Protein AF-A0A932Q751-F1 (afdb_monomer_lite)

Structure (mmCIF, N/CA/C/O backbone):
data_AF-A0A932Q751-F1
#
_entry.id   AF-A0A932Q751-F1
#
loop_
_atom_site.group_PDB
_atom_site.id
_atom_site.type_symbol
_atom_site.label_atom_id
_atom_site.label_alt_id
_atom_site.label_comp_id
_atom_site.label_asym_id
_atom_site.label_entity_id
_atom_site.label_seq_id
_atom_site.pdbx_PDB_ins_code
_atom_site.Cartn_x
_atom_site.Cartn_y
_atom_site.Cartn_z
_atom_site.occupancy
_atom_site.B_iso_or_equiv
_atom_site.auth_seq_id
_atom_site.auth_comp_id
_atom_site.auth_asym_id
_atom_site.auth_atom_id
_atom_site.pdbx_PDB_model_num
ATOM 1 N N . MET A 1 1 ? 33.802 16.095 -66.623 1.00 48.19 1 MET A N 1
ATOM 2 C CA . MET A 1 1 ? 34.099 17.519 -66.343 1.00 48.19 1 MET A CA 1
ATOM 3 C C . MET A 1 1 ? 32.816 18.320 -66.520 1.00 48.19 1 MET A C 1
ATOM 5 O O . MET A 1 1 ? 31.970 17.878 -67.287 1.00 48.19 1 MET A O 1
ATOM 9 N N . ALA A 1 2 ? 32.609 19.408 -65.769 1.00 57.84 2 ALA A N 1
ATOM 10 C CA . ALA A 1 2 ? 31.413 20.239 -65.935 1.00 57.84 2 ALA A CA 1
ATOM 11 C C . ALA A 1 2 ? 31.529 21.000 -67.261 1.00 57.84 2 ALA A C 1
ATOM 13 O O . ALA A 1 2 ? 32.486 21.752 -67.426 1.00 57.84 2 ALA A O 1
ATOM 14 N N . LYS A 1 3 ? 30.600 20.765 -68.194 1.00 67.69 3 LYS A N 1
ATOM 15 C CA . LYS A 1 3 ? 30.627 21.407 -69.511 1.00 67.69 3 LYS A CA 1
ATOM 16 C C . LYS A 1 3 ? 30.249 22.881 -69.381 1.00 67.69 3 LYS A C 1
ATOM 18 O O . LYS A 1 3 ? 29.328 23.238 -68.635 1.00 67.69 3 LYS A O 1
ATOM 23 N N . ASN A 1 4 ? 30.981 23.747 -70.069 1.00 75.31 4 ASN A N 1
ATOM 24 C CA . ASN A 1 4 ? 30.691 25.179 -70.084 1.00 75.31 4 ASN A CA 1
ATOM 25 C C . ASN A 1 4 ? 29.527 25.489 -71.036 1.00 75.31 4 ASN A C 1
ATOM 27 O O . ASN A 1 4 ? 29.240 24.714 -71.941 1.00 75.31 4 ASN A O 1
ATOM 31 N N . LEU A 1 5 ? 28.849 26.628 -70.845 1.00 74.88 5 LEU A N 1
ATOM 32 C CA . LEU A 1 5 ? 27.677 27.009 -71.651 1.00 74.88 5 LEU A CA 1
ATOM 33 C C . LEU A 1 5 ? 27.978 26.980 -73.160 1.00 74.88 5 LEU A C 1
ATOM 35 O O . LEU A 1 5 ? 27.193 26.435 -73.925 1.00 74.88 5 LEU A O 1
ATOM 39 N N . GLY A 1 6 ? 29.141 27.495 -73.571 1.00 73.62 6 GLY A N 1
ATOM 40 C CA . GLY A 1 6 ? 29.575 27.470 -74.971 1.00 73.62 6 GLY A CA 1
ATOM 41 C C . GLY A 1 6 ? 29.794 26.059 -75.528 1.00 73.62 6 GLY A C 1
ATOM 42 O O . GLY A 1 6 ? 29.425 25.791 -76.663 1.00 73.62 6 GLY A O 1
ATOM 43 N N . GLU A 1 7 ? 30.317 25.132 -74.721 1.00 75.81 7 GLU A N 1
ATOM 44 C CA . GLU A 1 7 ? 30.500 23.727 -75.121 1.00 75.81 7 GLU A CA 1
ATOM 45 C C . GLU A 1 7 ? 29.154 23.010 -75.272 1.00 75.81 7 GLU A C 1
ATOM 47 O O . GLU A 1 7 ? 28.967 22.242 -76.210 1.00 75.81 7 GLU A O 1
ATOM 52 N N . ILE A 1 8 ? 28.196 23.300 -74.384 1.00 76.19 8 ILE A N 1
ATOM 53 C CA . ILE A 1 8 ? 26.834 22.748 -74.450 1.00 76.19 8 ILE A CA 1
ATOM 54 C C . ILE A 1 8 ? 26.120 23.242 -75.716 1.00 76.19 8 ILE A C 1
ATOM 56 O O . ILE A 1 8 ? 25.502 22.446 -76.418 1.00 76.19 8 ILE A O 1
ATOM 60 N N . LEU A 1 9 ? 26.231 24.536 -76.034 1.00 77.62 9 LEU A N 1
ATOM 61 C CA . LEU A 1 9 ? 25.603 25.125 -77.222 1.00 77.62 9 LEU A CA 1
ATOM 62 C C . LEU A 1 9 ? 26.228 24.620 -78.535 1.00 77.62 9 LEU A C 1
ATOM 64 O O . LEU A 1 9 ? 25.505 24.446 -79.516 1.00 77.62 9 LEU A O 1
ATOM 68 N N . LEU A 1 10 ? 27.538 24.341 -78.548 1.00 80.12 10 LEU A N 1
ATOM 69 C CA . LEU A 1 10 ? 28.215 23.699 -79.680 1.00 80.12 10 LEU A CA 1
ATOM 70 C C . LEU A 1 10 ? 27.759 22.250 -79.886 1.00 80.12 10 LEU A C 1
ATOM 72 O O . LEU A 1 10 ? 27.455 21.855 -81.007 1.00 80.12 10 LEU A O 1
ATOM 76 N N . GLU A 1 11 ? 27.702 21.450 -78.818 1.00 76.69 11 GLU A N 1
ATOM 77 C CA . GLU A 1 11 ? 27.280 20.044 -78.901 1.00 76.69 11 GLU A CA 1
ATOM 78 C C . GLU A 1 11 ? 25.820 19.892 -79.337 1.00 76.69 11 GLU A C 1
ATOM 80 O O . GLU A 1 11 ? 25.472 18.929 -80.015 1.00 76.69 11 GLU A O 1
ATOM 85 N N . GLN A 1 12 ? 24.968 20.849 -78.966 1.00 73.62 12 GLN A N 1
ATOM 86 C CA . GLN A 1 12 ? 23.564 20.884 -79.375 1.00 73.62 12 GLN A CA 1
ATOM 87 C C . GLN A 1 12 ? 23.361 21.430 -80.797 1.00 73.62 12 GLN A C 1
ATOM 89 O O . GLN A 1 12 ? 22.226 21.490 -81.263 1.00 73.62 12 GLN A O 1
ATOM 94 N N . GLY A 1 13 ? 24.437 21.828 -81.490 1.00 73.25 13 GLY A N 1
ATOM 95 C CA . GLY A 1 13 ? 24.381 22.361 -82.853 1.00 73.25 13 GLY A CA 1
ATOM 96 C C . GLY A 1 13 ? 23.678 23.716 -82.964 1.00 73.25 13 GLY A C 1
ATOM 97 O O . GLY A 1 13 ? 23.297 24.110 -84.061 1.00 73.25 13 GLY A O 1
ATOM 98 N N . ILE A 1 14 ? 23.490 24.417 -81.840 1.00 78.31 14 ILE A N 1
ATOM 99 C CA . ILE A 1 14 ? 22.800 25.713 -81.785 1.00 78.31 14 ILE A CA 1
ATOM 100 C C . ILE A 1 14 ? 23.728 26.823 -82.290 1.00 78.31 14 ILE A C 1
ATOM 102 O O . ILE A 1 14 ? 23.273 27.750 -82.949 1.00 78.31 14 ILE A O 1
ATOM 106 N N . ILE A 1 15 ? 25.031 26.712 -82.010 1.00 79.31 15 ILE A N 1
ATOM 107 C CA . ILE A 1 15 ? 26.065 27.636 -82.494 1.00 79.31 15 ILE A CA 1
ATOM 108 C C . ILE A 1 15 ? 27.197 26.861 -83.180 1.00 79.31 15 ILE A C 1
ATOM 110 O O . ILE A 1 15 ? 27.438 25.698 -82.866 1.00 79.31 15 ILE A O 1
ATOM 114 N N . GLY A 1 16 ? 27.914 27.508 -84.103 1.00 78.94 16 GLY A N 1
ATOM 115 C CA . GLY A 1 16 ? 29.137 26.973 -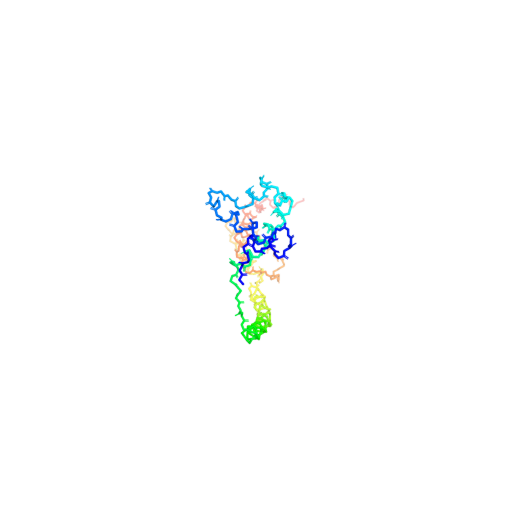84.717 1.00 78.94 16 GLY A CA 1
ATOM 116 C C . GLY A 1 16 ? 30.405 27.329 -83.930 1.00 78.94 16 GLY A C 1
ATOM 117 O O . GLY A 1 16 ? 30.409 28.276 -83.143 1.00 78.94 16 GLY A O 1
ATOM 118 N N . ARG A 1 17 ? 31.509 26.599 -84.158 1.00 75.88 17 ARG A N 1
ATOM 119 C CA . ARG A 1 17 ? 32.790 26.817 -83.448 1.00 75.88 17 ARG A CA 1
ATOM 120 C C . ARG A 1 17 ? 33.353 28.220 -83.681 1.00 75.88 17 ARG A C 1
ATOM 122 O O . ARG A 1 17 ? 33.703 28.896 -82.722 1.00 75.88 17 ARG A O 1
ATOM 129 N N . ASP A 1 18 ? 33.255 28.705 -84.914 1.00 75.19 18 ASP A N 1
ATOM 130 C CA . ASP A 1 18 ? 33.653 30.066 -85.287 1.00 75.19 18 ASP A CA 1
ATOM 131 C C . ASP A 1 18 ? 32.817 31.142 -84.573 1.00 75.19 18 ASP A C 1
ATOM 133 O O . ASP A 1 18 ? 33.313 32.217 -84.241 1.00 75.19 18 ASP A O 1
ATOM 137 N N . ALA A 1 19 ? 31.534 30.863 -84.317 1.00 71.81 19 ALA A N 1
ATOM 138 C CA . ALA A 1 19 ? 30.642 31.767 -83.597 1.00 71.81 19 ALA A CA 1
ATOM 139 C C . ALA A 1 19 ? 30.979 31.817 -82.099 1.00 71.81 19 ALA A C 1
ATOM 141 O O . ALA A 1 19 ? 30.964 32.897 -81.506 1.00 71.81 19 ALA 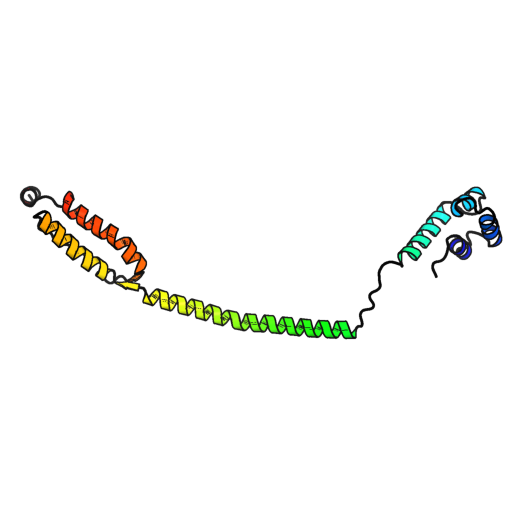A O 1
ATOM 142 N N . LEU A 1 20 ? 31.339 30.673 -81.505 1.00 76.62 20 LEU A N 1
ATOM 143 C CA . LEU A 1 20 ? 31.804 30.622 -80.122 1.00 76.62 20 LEU A CA 1
ATOM 144 C C . LEU A 1 20 ? 33.131 31.371 -79.948 1.00 76.62 20 LEU A C 1
ATOM 146 O O . LEU A 1 20 ? 33.265 32.147 -79.004 1.00 76.62 20 LEU A O 1
ATOM 150 N N . ASP A 1 21 ? 34.082 31.181 -80.861 1.00 74.75 21 ASP A N 1
ATOM 151 C CA . ASP A 1 21 ? 35.399 31.818 -80.778 1.00 74.75 21 ASP A CA 1
ATOM 152 C C . ASP A 1 21 ? 35.302 33.345 -80.932 1.00 74.75 21 ASP A C 1
ATOM 154 O O . ASP A 1 21 ? 35.951 34.082 -80.188 1.00 74.75 21 ASP A O 1
ATOM 158 N N . ARG A 1 22 ? 34.415 33.845 -81.809 1.00 71.75 22 ARG A N 1
ATOM 159 C CA . ARG A 1 22 ? 34.100 35.284 -81.896 1.00 71.75 22 ARG A CA 1
ATOM 160 C C . ARG A 1 22 ? 33.474 35.816 -80.607 1.00 71.75 22 ARG A C 1
ATOM 162 O O . ARG A 1 22 ? 33.925 36.834 -80.089 1.00 71.75 22 ARG A O 1
ATOM 169 N N . ALA A 1 23 ? 32.484 35.116 -80.051 1.00 69.06 23 ALA A N 1
ATOM 170 C CA . ALA A 1 23 ? 31.848 35.520 -78.796 1.00 69.06 23 ALA A CA 1
ATOM 171 C C . ALA A 1 23 ? 32.829 35.503 -77.603 1.00 69.06 23 ALA A C 1
ATOM 173 O O . ALA A 1 23 ? 32.707 36.320 -76.690 1.00 69.06 23 ALA A O 1
ATOM 174 N N . LEU A 1 24 ? 33.827 34.611 -77.622 1.00 70.69 24 LEU A N 1
ATOM 175 C CA . LEU A 1 24 ? 34.912 34.545 -76.637 1.00 70.69 24 LEU A CA 1
ATOM 176 C C . LEU A 1 24 ? 35.983 35.630 -76.831 1.00 70.69 24 LEU A C 1
ATOM 178 O O . LEU A 1 24 ? 36.656 35.977 -75.868 1.00 70.69 24 LEU A O 1
ATOM 182 N N . GLN A 1 25 ? 36.153 36.196 -78.028 1.00 68.31 25 GLN A N 1
ATOM 183 C CA . GLN A 1 25 ? 37.070 37.327 -78.237 1.00 68.31 25 GLN A CA 1
ATOM 184 C C . GLN A 1 25 ? 36.499 38.652 -77.711 1.00 68.31 25 GLN A C 1
ATOM 186 O O . GLN A 1 25 ? 37.252 39.508 -77.250 1.00 68.31 25 GLN A O 1
ATOM 191 N N . ILE A 1 26 ? 35.172 38.812 -77.706 1.00 65.06 26 ILE A N 1
ATOM 192 C CA . ILE A 1 26 ? 34.465 40.023 -77.243 1.00 65.06 26 ILE A CA 1
ATOM 193 C C . ILE A 1 26 ? 34.188 39.948 -75.725 1.00 65.06 26 ILE A C 1
ATOM 195 O O . ILE A 1 26 ? 33.218 40.516 -75.240 1.00 65.06 26 ILE A O 1
ATOM 199 N N . GLN A 1 27 ? 35.010 39.241 -74.937 1.00 59.94 27 GLN A N 1
ATOM 200 C CA . GLN A 1 27 ? 34.734 38.852 -73.539 1.00 59.94 27 GLN A CA 1
ATOM 201 C C . GLN A 1 27 ? 34.740 40.017 -72.518 1.00 59.94 27 GLN A C 1
ATOM 203 O O . GLN A 1 27 ? 35.461 40.014 -71.525 1.00 59.94 27 GLN A O 1
ATOM 208 N N . SER A 1 28 ? 33.895 41.019 -72.740 1.00 57.41 28 SER A N 1
ATOM 209 C CA . SER A 1 28 ? 33.596 42.149 -71.862 1.00 57.41 28 SER A CA 1
ATOM 210 C C . SER A 1 28 ? 32.210 42.027 -71.207 1.00 57.41 28 SER A C 1
ATOM 212 O O . SER A 1 28 ? 31.914 42.755 -70.260 1.00 57.41 28 SER A O 1
ATOM 214 N N . ARG A 1 29 ? 31.361 41.086 -71.663 1.00 65.19 29 ARG A N 1
ATOM 215 C CA . ARG A 1 29 ? 30.008 40.804 -71.137 1.00 65.19 29 ARG A CA 1
ATOM 216 C C . ARG A 1 29 ? 29.678 39.305 -71.156 1.00 65.19 29 ARG A C 1
ATOM 218 O O . ARG A 1 29 ? 30.485 38.484 -71.588 1.00 65.19 29 ARG A O 1
ATOM 225 N N . ARG A 1 30 ? 28.518 38.923 -70.602 1.00 72.69 30 ARG A N 1
ATOM 226 C CA . ARG A 1 30 ? 28.097 37.515 -70.488 1.00 72.69 30 ARG A CA 1
ATOM 227 C C . ARG A 1 30 ? 27.905 36.911 -71.882 1.00 72.69 30 ARG A C 1
ATOM 229 O O . ARG A 1 30 ? 27.204 37.476 -72.711 1.00 72.69 30 ARG A O 1
ATOM 236 N N . LEU A 1 31 ? 28.468 35.723 -72.098 1.00 75.69 31 LEU A N 1
ATOM 237 C CA . LEU A 1 31 ? 28.468 35.038 -73.397 1.00 75.69 31 LEU A CA 1
ATOM 238 C C . LEU A 1 31 ? 27.055 34.740 -73.931 1.00 75.69 31 LEU A C 1
ATOM 240 O O . LEU A 1 31 ? 26.841 34.784 -75.133 1.00 75.69 31 LEU A O 1
ATOM 244 N N . GLY A 1 32 ? 26.082 34.487 -73.048 1.00 70.88 32 GLY A N 1
ATOM 245 C CA . GLY A 1 32 ? 24.681 34.318 -73.448 1.00 70.88 32 GLY A CA 1
ATOM 246 C C . GLY A 1 32 ? 24.065 35.590 -74.040 1.00 70.88 32 GLY A C 1
ATOM 247 O O . GLY A 1 32 ? 23.356 35.503 -75.031 1.00 70.88 32 GLY A O 1
ATOM 248 N N . ASP A 1 33 ? 24.387 36.762 -73.491 1.00 75.25 33 ASP A N 1
ATOM 249 C CA . ASP A 1 33 ? 23.815 38.033 -73.952 1.00 75.25 33 ASP A CA 1
ATOM 250 C C . ASP A 1 33 ? 24.371 38.396 -75.342 1.00 75.25 33 ASP A C 1
ATOM 252 O O . ASP A 1 33 ? 23.614 38.749 -76.242 1.00 75.25 33 ASP A O 1
ATOM 256 N N . ILE A 1 34 ? 25.675 38.173 -75.556 1.00 76.56 34 ILE A N 1
ATOM 257 C CA . ILE A 1 34 ? 26.352 38.392 -76.848 1.00 76.56 34 ILE A CA 1
ATOM 258 C C . ILE A 1 34 ? 25.766 37.486 -77.942 1.00 76.56 34 ILE A C 1
ATOM 260 O O . ILE A 1 34 ? 25.542 37.926 -79.065 1.00 76.56 34 ILE A O 1
ATOM 264 N N . LEU A 1 35 ? 25.482 36.217 -77.627 1.00 76.31 35 LEU A N 1
ATOM 265 C CA . LEU A 1 35 ? 24.925 35.276 -78.604 1.00 76.31 35 LEU A CA 1
ATOM 266 C C . LEU A 1 35 ? 23.488 35.626 -79.035 1.00 76.31 35 LEU A C 1
ATOM 268 O O . LEU A 1 35 ? 23.101 35.282 -80.151 1.00 76.31 35 LEU A O 1
ATOM 272 N N . ILE A 1 36 ? 22.719 36.312 -78.185 1.00 78.88 36 ILE A N 1
ATOM 273 C CA . ILE A 1 36 ? 21.367 36.800 -78.513 1.00 78.88 36 ILE A CA 1
ATOM 274 C C . ILE A 1 36 ? 21.451 38.061 -79.374 1.00 78.88 36 ILE A C 1
ATOM 276 O O . ILE A 1 36 ? 20.750 38.164 -80.384 1.00 78.88 36 ILE A O 1
ATOM 280 N N . GLU A 1 37 ? 22.307 39.009 -78.980 1.00 75.88 37 GLU A N 1
ATOM 281 C CA . GLU A 1 37 ? 22.501 40.289 -79.675 1.00 75.88 37 GLU A CA 1
ATOM 282 C C . GLU A 1 37 ? 23.022 40.091 -81.104 1.00 75.88 37 GLU A C 1
ATOM 284 O O . GLU A 1 37 ? 22.521 40.720 -82.031 1.00 75.88 37 GLU A O 1
ATOM 289 N N . GLU A 1 38 ? 23.946 39.150 -81.307 1.00 76.06 38 GLU A N 1
ATOM 290 C CA . GLU A 1 38 ? 24.489 38.804 -82.629 1.00 76.06 38 GLU A CA 1
ATOM 291 C C . GLU A 1 38 ? 23.558 37.888 -83.454 1.00 76.06 38 GLU A C 1
ATOM 293 O O . GLU A 1 38 ? 23.927 37.434 -84.537 1.00 76.06 38 GLU A O 1
ATOM 298 N N . HIS A 1 39 ? 22.354 37.581 -82.951 1.00 70.56 39 HIS A N 1
ATOM 299 C CA . HIS A 1 39 ? 21.385 36.658 -83.564 1.00 70.56 39 HIS A CA 1
ATOM 300 C C . HIS A 1 39 ? 21.943 35.252 -83.853 1.00 70.56 39 HIS A C 1
ATOM 302 O O . HIS A 1 39 ? 21.497 34.559 -84.768 1.00 70.56 39 HIS A O 1
ATOM 308 N N . LEU A 1 40 ? 22.914 34.813 -83.050 1.00 73.81 40 LEU A N 1
ATOM 309 C CA . LEU A 1 40 ? 23.577 33.516 -83.192 1.00 73.81 40 LEU A CA 1
ATOM 310 C C . LEU A 1 40 ? 22.894 32.415 -82.373 1.00 73.81 40 LEU A C 1
ATOM 312 O O . LEU A 1 40 ? 23.078 31.241 -82.677 1.00 73.81 40 LEU A O 1
ATOM 316 N N . ALA A 1 41 ? 22.114 32.769 -81.349 1.00 75.12 41 ALA A N 1
ATOM 317 C CA . ALA A 1 41 ? 21.303 31.833 -80.580 1.00 75.12 41 ALA A CA 1
ATOM 318 C C . ALA A 1 41 ? 20.019 32.492 -80.055 1.00 75.12 41 ALA A C 1
ATOM 320 O O . ALA A 1 41 ? 20.006 33.660 -79.670 1.00 75.12 41 ALA A O 1
ATOM 321 N N . ASP A 1 42 ? 18.940 31.713 -79.992 1.00 77.88 42 ASP A N 1
ATOM 322 C CA . ASP A 1 42 ? 17.654 32.159 -79.454 1.00 77.88 42 ASP A CA 1
ATOM 323 C C . ASP A 1 42 ? 17.697 32.232 -77.906 1.00 77.88 42 ASP A C 1
ATOM 325 O O . ASP A 1 42 ? 18.239 31.317 -77.264 1.00 77.88 42 ASP A O 1
ATOM 329 N N . PRO A 1 43 ? 17.106 33.267 -77.271 1.00 77.44 43 PRO A N 1
ATOM 330 C CA . PRO A 1 43 ? 16.950 33.354 -75.817 1.00 77.44 43 PRO A CA 1
ATOM 331 C C . PRO A 1 43 ? 16.428 32.074 -75.147 1.00 77.44 43 PRO A C 1
ATOM 333 O O . PRO A 1 43 ? 16.876 31.717 -74.052 1.00 77.44 43 PRO A O 1
ATOM 336 N N . VAL A 1 44 ? 15.511 31.350 -75.800 1.00 76.88 44 VAL A N 1
ATOM 337 C CA . VAL A 1 44 ? 14.958 30.092 -75.268 1.00 76.88 44 VAL A CA 1
ATOM 338 C C . VAL A 1 44 ? 16.032 29.004 -75.202 1.00 76.88 44 VAL A C 1
ATOM 340 O O . VAL A 1 44 ? 16.128 28.278 -74.208 1.00 76.88 44 VAL A O 1
ATOM 343 N N . ALA A 1 45 ? 16.876 28.918 -76.227 1.00 76.31 45 ALA A N 1
ATOM 344 C CA . ALA A 1 45 ? 17.949 27.937 -76.316 1.00 76.31 45 ALA A CA 1
ATOM 345 C C . ALA A 1 45 ? 19.031 28.191 -75.251 1.00 76.31 45 ALA A C 1
ATOM 347 O O . ALA A 1 45 ? 19.492 27.264 -74.582 1.00 76.31 45 ALA A O 1
ATOM 348 N N . ILE A 1 46 ? 19.366 29.460 -75.002 1.00 79.38 46 ILE A N 1
ATOM 349 C CA . ILE A 1 46 ? 20.314 29.841 -73.945 1.00 79.38 46 ILE A CA 1
ATOM 350 C C . ILE A 1 46 ? 19.751 29.544 -72.555 1.00 79.38 46 ILE A C 1
ATOM 352 O O . ILE A 1 46 ? 20.470 29.011 -71.708 1.00 79.38 46 ILE A O 1
ATOM 356 N N . ALA A 1 47 ? 18.465 29.812 -72.312 1.00 76.62 47 ALA A N 1
ATOM 357 C CA . ALA A 1 47 ? 17.820 29.475 -71.045 1.00 76.62 47 ALA A CA 1
ATOM 358 C C . ALA A 1 47 ? 17.822 27.956 -70.779 1.00 76.62 47 ALA A C 1
ATOM 360 O O . ALA A 1 47 ? 18.093 27.517 -69.657 1.00 76.62 47 ALA A O 1
ATOM 361 N N . GLN A 1 48 ? 17.577 27.140 -71.810 1.00 75.44 48 GLN A N 1
ATOM 362 C CA . GLN A 1 48 ? 17.646 25.678 -71.718 1.00 75.44 48 GLN A CA 1
ATOM 363 C C . GLN A 1 48 ? 19.074 25.185 -71.448 1.00 75.44 48 GLN A C 1
ATOM 365 O O . GLN A 1 48 ? 19.281 24.358 -70.554 1.00 75.44 48 GLN A O 1
ATOM 370 N N . ALA A 1 49 ? 20.067 25.735 -72.148 1.00 75.62 49 ALA A N 1
ATOM 371 C CA . ALA A 1 49 ? 21.469 25.388 -71.948 1.00 75.62 49 ALA A CA 1
ATOM 372 C C . ALA A 1 49 ? 21.980 25.807 -70.555 1.00 75.62 49 ALA A C 1
ATOM 374 O O . ALA A 1 49 ? 22.696 25.043 -69.906 1.00 75.62 49 ALA A O 1
ATOM 375 N N . LEU A 1 50 ? 21.544 26.958 -70.027 1.00 77.12 50 LEU A N 1
ATOM 376 C CA . LEU A 1 50 ? 21.827 27.388 -68.652 1.00 77.12 50 LEU A CA 1
ATOM 377 C C . LEU A 1 50 ? 21.171 26.477 -67.609 1.00 77.12 50 LEU A C 1
ATOM 379 O O . LEU A 1 50 ? 21.799 26.149 -66.603 1.00 77.12 50 LEU A O 1
ATOM 383 N N . LYS A 1 51 ? 19.938 26.014 -67.849 1.00 72.38 51 LYS A N 1
ATOM 384 C CA . LYS A 1 51 ? 19.262 25.038 -66.978 1.00 72.38 51 LYS A CA 1
ATOM 385 C C . LYS A 1 51 ? 20.014 23.704 -66.955 1.00 72.38 51 LYS A C 1
ATOM 387 O O . LYS A 1 51 ? 20.220 23.135 -65.885 1.00 72.38 51 LYS A O 1
ATOM 392 N N . PHE A 1 52 ? 20.498 23.240 -68.107 1.00 67.06 52 PHE A N 1
ATOM 393 C CA . PHE A 1 52 ? 21.344 22.048 -68.205 1.00 67.06 52 PHE A CA 1
ATOM 394 C C . PHE A 1 52 ? 22.709 22.242 -67.517 1.00 67.06 52 PHE A C 1
ATOM 396 O O . PHE A 1 52 ? 23.187 21.367 -66.789 1.00 67.06 52 PHE A O 1
ATOM 403 N N . GLN A 1 53 ? 23.315 23.423 -67.657 1.00 72.12 53 GLN A N 1
ATOM 404 C CA . GLN A 1 53 ? 24.541 23.780 -66.945 1.00 72.12 53 GLN A CA 1
ATOM 405 C C . GLN A 1 53 ? 24.325 23.817 -65.422 1.00 72.12 53 GLN A C 1
ATOM 407 O O . GLN A 1 53 ? 25.182 23.371 -64.660 1.00 72.12 53 GLN A O 1
ATOM 412 N N . ALA A 1 54 ? 23.176 24.314 -64.959 1.00 64.06 54 ALA A N 1
ATOM 413 C CA . ALA A 1 54 ? 22.823 24.333 -63.546 1.00 64.06 54 ALA A CA 1
ATOM 414 C C . ALA A 1 54 ? 22.649 22.915 -62.997 1.00 64.06 54 ALA A C 1
ATOM 416 O O . ALA A 1 54 ? 23.208 22.629 -61.942 1.00 64.06 54 ALA A O 1
ATOM 417 N N . LEU A 1 55 ? 21.965 22.020 -63.723 1.00 62.16 55 LEU A N 1
ATOM 418 C CA . LEU A 1 55 ? 21.793 20.602 -63.360 1.00 62.16 55 LEU A CA 1
ATOM 419 C C . LEU A 1 55 ? 23.132 19.851 -63.278 1.00 62.16 55 LEU A C 1
ATOM 421 O O . LEU A 1 55 ? 23.353 19.048 -62.376 1.00 62.16 55 LEU A O 1
ATOM 425 N N . THR A 1 56 ? 24.063 20.146 -64.186 1.00 62.03 56 THR A N 1
ATOM 426 C CA . THR A 1 56 ? 25.398 19.526 -64.183 1.00 62.03 56 THR A CA 1
ATOM 427 C C . THR A 1 56 ? 26.331 20.125 -63.121 1.00 62.03 56 THR A C 1
ATOM 429 O O . THR A 1 56 ? 27.165 19.404 -62.569 1.00 62.03 56 THR A O 1
ATOM 432 N N . LYS A 1 57 ? 26.174 21.409 -62.759 1.00 59.44 57 LYS A N 1
ATOM 433 C CA . LYS A 1 57 ? 26.905 22.055 -61.649 1.00 59.44 57 LYS A CA 1
ATOM 434 C C . LYS A 1 57 ? 26.333 21.740 -60.261 1.00 59.44 57 LYS A C 1
ATOM 436 O O . LYS A 1 57 ? 27.102 21.670 -59.304 1.00 59.44 57 LYS A O 1
ATOM 441 N N . THR A 1 58 ? 25.029 21.488 -60.132 1.00 51.25 58 THR A N 1
ATOM 442 C CA . THR A 1 58 ? 24.395 21.092 -58.853 1.00 51.25 58 THR A CA 1
ATOM 443 C C . THR A 1 58 ? 24.776 19.681 -58.397 1.00 51.25 58 THR A C 1
ATOM 445 O O . THR A 1 58 ? 24.539 19.327 -57.246 1.00 51.25 58 THR A O 1
ATOM 448 N N . GLY A 1 59 ? 25.497 18.915 -59.221 1.00 52.16 59 GLY A N 1
ATOM 449 C CA . GLY A 1 59 ? 26.119 17.648 -58.830 1.00 52.16 59 GLY A CA 1
ATOM 450 C C . GLY A 1 59 ? 27.347 17.757 -57.911 1.00 52.16 59 GLY A C 1
ATOM 451 O O . GLY A 1 59 ? 27.964 16.732 -57.622 1.00 52.16 59 GLY A O 1
ATOM 452 N N . ARG A 1 60 ? 27.749 18.951 -57.444 1.00 51.53 60 ARG A N 1
ATOM 453 C CA . ARG A 1 60 ? 28.914 19.101 -56.550 1.00 51.53 60 ARG A CA 1
ATOM 454 C C . ARG A 1 60 ? 28.674 20.064 -55.386 1.00 51.53 60 ARG A C 1
ATOM 456 O O . ARG A 1 60 ? 29.147 21.194 -55.384 1.00 51.53 60 ARG A O 1
ATOM 463 N N . ARG A 1 61 ? 27.978 19.545 -54.370 1.00 45.19 61 ARG A N 1
ATOM 464 C CA . ARG A 1 61 ? 28.314 19.682 -52.931 1.00 45.19 61 ARG A CA 1
ATOM 465 C C . ARG A 1 61 ? 27.511 18.741 -52.020 1.00 45.19 61 ARG A C 1
ATOM 467 O O . ARG A 1 61 ? 27.457 18.959 -50.819 1.00 45.19 61 ARG A O 1
ATOM 474 N N . SER A 1 62 ? 26.938 17.663 -52.555 1.00 45.91 62 SER A N 1
ATOM 475 C CA . SER A 1 62 ? 26.609 16.518 -51.710 1.00 45.91 62 SER A CA 1
ATOM 476 C C . SER A 1 62 ? 27.861 15.649 -51.652 1.00 45.91 62 SER A C 1
ATOM 478 O O . SER A 1 62 ? 28.269 15.065 -52.657 1.00 45.91 62 SER A O 1
ATOM 480 N N . THR A 1 63 ? 28.543 15.649 -50.511 1.00 47.00 63 THR A N 1
ATOM 481 C CA . THR A 1 63 ? 29.491 14.596 -50.147 1.00 47.00 63 THR A CA 1
ATOM 482 C C . THR A 1 63 ? 28.771 13.262 -50.315 1.00 47.00 63 THR A C 1
ATOM 484 O O . THR A 1 63 ? 27.977 12.880 -49.460 1.00 47.00 63 THR A O 1
ATOM 487 N N . ARG A 1 64 ? 29.001 12.564 -51.435 1.00 47.88 64 ARG A N 1
ATOM 488 C CA . ARG A 1 64 ? 28.654 11.146 -51.557 1.00 47.88 64 ARG A CA 1
ATOM 489 C C . ARG A 1 64 ? 29.509 10.422 -50.525 1.00 47.88 64 ARG A C 1
ATOM 491 O O . ARG A 1 64 ? 30.668 10.118 -50.789 1.00 47.88 64 ARG A O 1
ATOM 498 N N . LEU A 1 65 ? 28.962 10.233 -49.330 1.00 55.09 65 LEU A N 1
ATOM 499 C CA . LEU A 1 65 ? 29.498 9.300 -48.354 1.00 55.09 65 LEU A CA 1
ATOM 500 C C . LEU A 1 65 ? 29.361 7.918 -48.991 1.00 55.09 65 LEU A C 1
ATOM 502 O O . LEU A 1 65 ? 28.271 7.357 -49.046 1.00 55.09 65 LEU A O 1
ATOM 506 N N . MET A 1 66 ? 30.451 7.423 -49.573 1.00 54.12 66 MET A N 1
ATOM 507 C CA . MET A 1 66 ? 30.555 6.019 -49.941 1.00 54.12 66 MET A CA 1
ATOM 508 C C . MET A 1 66 ? 30.759 5.262 -48.633 1.00 54.12 66 MET A C 1
ATOM 510 O O . MET A 1 66 ? 31.872 5.191 -48.124 1.00 54.12 66 MET A O 1
ATOM 514 N N . VAL A 1 67 ? 29.655 4.817 -48.038 1.00 65.38 67 VAL A N 1
ATOM 515 C CA . VAL A 1 67 ? 29.684 3.899 -46.899 1.00 65.38 67 VAL A CA 1
ATOM 516 C C . VAL A 1 67 ? 29.885 2.502 -47.470 1.00 65.38 67 VAL A C 1
ATOM 518 O O . VAL A 1 67 ? 29.189 2.120 -48.412 1.00 65.38 67 VAL A O 1
ATOM 521 N N . ASP A 1 68 ? 30.870 1.777 -46.947 1.00 75.00 68 ASP A N 1
ATOM 522 C CA . ASP A 1 68 ? 31.124 0.395 -47.338 1.00 75.00 68 ASP A CA 1
ATOM 523 C C . ASP A 1 68 ? 29.918 -0.476 -46.956 1.00 75.00 68 ASP A C 1
ATOM 525 O O . ASP A 1 68 ? 29.372 -0.362 -45.855 1.00 75.00 68 ASP A O 1
ATOM 529 N N . VAL A 1 69 ? 29.497 -1.344 -47.875 1.00 75.19 69 VAL A N 1
ATOM 530 C CA . VAL A 1 69 ? 28.396 -2.291 -47.660 1.00 75.19 69 VAL A CA 1
ATOM 531 C C . VAL A 1 69 ? 28.711 -3.202 -46.470 1.00 75.19 69 VAL A C 1
ATOM 533 O O . VAL A 1 69 ? 27.821 -3.472 -45.671 1.00 75.19 69 VAL A O 1
ATOM 536 N N . ALA A 1 70 ? 29.982 -3.568 -46.269 1.00 75.94 70 ALA A N 1
ATOM 537 C CA . ALA A 1 70 ? 30.402 -4.357 -45.111 1.00 75.94 70 ALA A CA 1
ATOM 538 C C . ALA A 1 70 ? 30.165 -3.627 -43.774 1.00 75.94 70 ALA A C 1
ATOM 540 O O . ALA A 1 70 ? 29.785 -4.246 -42.783 1.00 75.94 70 ALA A O 1
ATOM 541 N N . THR A 1 71 ? 30.346 -2.302 -43.743 1.00 83.56 71 THR A N 1
ATOM 542 C CA . THR A 1 71 ? 30.063 -1.492 -42.548 1.00 83.56 71 THR A CA 1
ATOM 543 C C . THR A 1 71 ? 28.562 -1.398 -42.277 1.00 83.56 71 THR A C 1
ATOM 545 O O . THR A 1 71 ? 28.153 -1.368 -41.119 1.00 83.56 71 THR A O 1
ATOM 548 N N . LEU A 1 72 ? 27.728 -1.362 -43.321 1.00 82.88 72 LEU A N 1
ATOM 549 C CA . LEU A 1 72 ? 26.273 -1.409 -43.156 1.00 82.88 72 LEU A CA 1
ATOM 550 C C . LEU A 1 72 ? 25.816 -2.763 -42.603 1.00 82.88 72 LEU A C 1
ATOM 552 O O . LEU A 1 72 ? 25.011 -2.771 -41.676 1.00 82.88 72 LEU A O 1
ATOM 556 N N . ASP A 1 73 ? 26.370 -3.874 -43.092 1.00 81.88 73 ASP A N 1
ATOM 557 C CA . ASP A 1 73 ? 26.071 -5.214 -42.568 1.00 81.88 73 ASP A CA 1
ATOM 558 C C . ASP A 1 73 ? 26.479 -5.352 -41.093 1.00 81.88 73 ASP A C 1
ATOM 560 O O . ASP A 1 73 ? 25.705 -5.857 -40.281 1.00 81.88 73 ASP A O 1
ATOM 564 N N . GLU A 1 74 ? 27.649 -4.832 -40.702 1.00 88.19 74 GLU A N 1
ATOM 565 C CA . GLU A 1 74 ? 28.076 -4.822 -39.296 1.00 88.19 74 GLU A CA 1
ATOM 566 C C . GLU A 1 74 ? 27.108 -4.018 -38.412 1.00 88.19 74 GLU A C 1
ATOM 568 O O . GLU A 1 74 ? 26.744 -4.454 -37.316 1.00 88.19 74 GLU A O 1
ATOM 573 N N . ILE A 1 75 ? 26.659 -2.850 -38.882 1.00 89.56 75 ILE A N 1
ATOM 574 C CA . ILE A 1 75 ? 25.684 -2.028 -38.155 1.00 89.56 75 ILE A CA 1
ATOM 575 C C . ILE A 1 75 ? 24.339 -2.754 -38.039 1.00 89.56 75 ILE A C 1
ATOM 577 O O . ILE A 1 75 ? 23.742 -2.716 -36.965 1.00 89.56 75 ILE A O 1
ATOM 581 N N . LEU A 1 76 ? 23.873 -3.425 -39.096 1.00 90.81 76 LEU A N 1
ATOM 582 C CA . LEU A 1 76 ? 22.616 -4.178 -39.080 1.00 90.81 76 LEU A CA 1
ATOM 583 C C . LEU A 1 76 ? 22.657 -5.321 -38.063 1.00 90.81 76 LEU A C 1
ATOM 585 O O . LEU A 1 76 ? 21.758 -5.414 -37.231 1.00 90.81 76 LEU A O 1
ATOM 589 N N . VAL A 1 77 ? 23.733 -6.112 -38.052 1.00 93.62 77 VAL A N 1
ATOM 590 C CA . VAL A 1 77 ? 23.924 -7.179 -37.055 1.00 93.62 77 VAL A CA 1
ATOM 591 C C . VAL A 1 77 ? 23.959 -6.600 -35.640 1.00 93.62 77 VAL A C 1
ATOM 593 O O . VAL A 1 77 ? 23.339 -7.137 -34.724 1.00 93.62 77 VAL A O 1
ATOM 596 N N . ARG A 1 78 ? 24.641 -5.465 -35.435 1.00 94.94 78 ARG A N 1
ATOM 597 C CA . ARG A 1 78 ? 24.663 -4.799 -34.125 1.00 94.94 78 ARG A CA 1
ATOM 598 C C . ARG A 1 78 ? 23.281 -4.307 -33.701 1.00 94.94 78 ARG A C 1
ATOM 600 O O . ARG A 1 78 ? 22.943 -4.450 -32.529 1.00 94.94 78 ARG A O 1
ATOM 607 N N . LEU A 1 79 ? 22.488 -3.748 -34.612 1.00 93.12 79 LEU A N 1
ATOM 608 C CA . LEU A 1 79 ? 21.118 -3.326 -34.315 1.00 93.12 79 LEU A CA 1
ATOM 609 C C . LEU A 1 79 ? 20.240 -4.517 -33.927 1.00 93.12 79 LEU A C 1
ATOM 611 O O . LEU A 1 79 ? 19.588 -4.448 -32.891 1.00 93.12 79 LEU A O 1
ATOM 615 N N . GLU A 1 80 ? 20.312 -5.623 -34.668 1.00 92.50 80 GLU A N 1
ATOM 616 C CA . GLU A 1 80 ? 19.585 -6.858 -34.350 1.00 92.50 80 GLU A CA 1
ATOM 617 C C . GLU A 1 80 ? 19.965 -7.382 -32.955 1.00 92.50 80 GLU A C 1
ATOM 619 O O . GLU A 1 80 ? 19.101 -7.646 -32.120 1.00 92.50 80 GLU A O 1
ATOM 624 N N . THR A 1 81 ? 21.263 -7.404 -32.624 1.00 95.75 81 THR A N 1
ATOM 625 C CA . THR A 1 81 ? 21.698 -7.811 -31.276 1.00 95.75 81 THR A CA 1
ATOM 626 C C . THR A 1 81 ? 21.217 -6.874 -30.166 1.00 95.75 81 THR A C 1
ATOM 628 O O . THR A 1 81 ? 20.932 -7.337 -29.061 1.00 95.75 81 THR A O 1
ATOM 631 N N . ILE A 1 82 ? 21.124 -5.565 -30.424 1.00 94.50 82 ILE A N 1
ATOM 632 C CA . ILE A 1 82 ? 20.600 -4.595 -29.451 1.00 94.50 82 ILE A CA 1
ATOM 633 C C . ILE A 1 82 ? 19.097 -4.808 -29.260 1.00 94.50 82 ILE A C 1
ATOM 635 O O . ILE A 1 82 ? 18.627 -4.802 -28.122 1.00 94.50 82 ILE A O 1
ATOM 639 N N . GLU A 1 83 ? 18.346 -5.018 -30.341 1.00 93.69 83 GLU A N 1
ATOM 640 C CA . GLU A 1 83 ? 16.912 -5.310 -30.277 1.00 93.69 83 GLU A CA 1
ATOM 641 C C . GL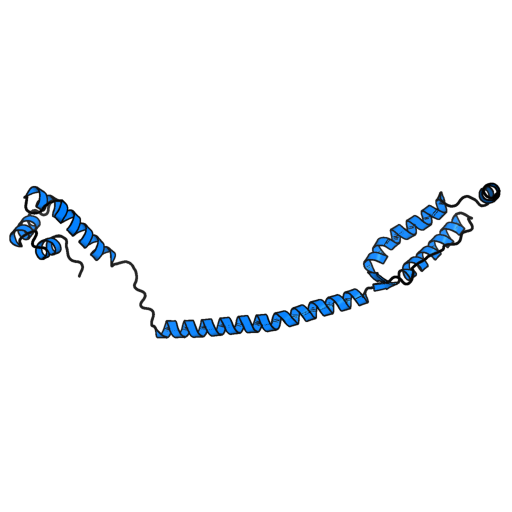U A 1 83 ? 16.641 -6.566 -29.440 1.00 93.69 83 GLU A C 1
ATOM 643 O O . GLU A 1 83 ? 15.807 -6.538 -28.528 1.00 93.69 83 GLU A O 1
ATOM 648 N N . ASP A 1 84 ? 17.414 -7.631 -29.660 1.00 94.81 84 ASP A N 1
ATOM 649 C CA . ASP A 1 84 ? 17.318 -8.868 -28.885 1.00 94.81 84 ASP A CA 1
ATOM 650 C C . ASP A 1 84 ? 17.642 -8.670 -27.400 1.00 94.81 84 ASP A C 1
ATOM 652 O O . ASP A 1 84 ? 16.950 -9.219 -26.531 1.00 94.81 84 ASP A O 1
ATOM 656 N N . GLN A 1 85 ? 18.667 -7.872 -27.087 1.00 93.88 85 GLN A N 1
ATOM 657 C CA . GLN A 1 85 ? 19.037 -7.542 -25.709 1.00 93.88 85 GLN A CA 1
ATOM 658 C C . GLN A 1 85 ? 17.930 -6.758 -25.004 1.00 93.88 85 GLN A C 1
ATOM 660 O O . GLN A 1 85 ? 17.514 -7.138 -23.909 1.00 93.88 85 GLN A O 1
ATOM 665 N N . VAL A 1 86 ? 17.389 -5.722 -25.650 1.00 93.50 86 VAL A N 1
ATOM 666 C CA . VAL A 1 86 ? 16.278 -4.929 -25.105 1.00 93.50 86 VAL A CA 1
ATOM 667 C C . VAL A 1 86 ? 15.047 -5.810 -24.883 1.00 93.50 86 VAL A C 1
ATOM 669 O O . VAL A 1 86 ? 14.403 -5.735 -23.832 1.00 93.50 86 VAL A O 1
ATOM 672 N N . ALA A 1 87 ? 14.739 -6.702 -25.825 1.00 94.19 87 ALA A N 1
ATOM 673 C CA . ALA A 1 87 ? 13.637 -7.643 -25.677 1.00 94.19 87 ALA A CA 1
ATOM 674 C C . ALA A 1 87 ? 13.871 -8.628 -24.516 1.00 94.19 87 ALA A C 1
ATOM 676 O O . ALA A 1 87 ? 12.941 -8.946 -23.769 1.00 94.19 87 ALA A O 1
ATOM 677 N N . ALA A 1 88 ? 15.102 -9.110 -24.328 1.00 93.75 88 ALA A N 1
ATOM 678 C CA . ALA A 1 88 ? 15.463 -9.981 -23.213 1.00 93.75 88 ALA A CA 1
ATOM 679 C C . ALA A 1 88 ? 15.374 -9.264 -21.856 1.00 93.75 88 ALA A C 1
ATOM 681 O O . ALA A 1 88 ? 14.891 -9.850 -20.885 1.00 93.75 88 ALA A O 1
ATOM 682 N N . ASP A 1 89 ? 15.785 -8.000 -21.784 1.00 93.88 89 ASP A N 1
ATOM 683 C CA . ASP A 1 89 ? 15.670 -7.167 -20.585 1.00 93.88 89 ASP A CA 1
ATOM 684 C C . ASP A 1 89 ? 14.209 -6.935 -20.209 1.00 93.88 89 ASP A C 1
ATOM 686 O O . ASP A 1 89 ? 13.819 -7.175 -19.063 1.00 93.88 89 ASP A O 1
ATOM 690 N N . ALA A 1 90 ? 13.369 -6.578 -21.183 1.00 91.69 90 ALA A N 1
ATOM 691 C CA . ALA A 1 90 ? 11.936 -6.410 -20.971 1.00 91.69 90 ALA A CA 1
ATOM 692 C C . ALA A 1 90 ? 11.275 -7.705 -20.464 1.00 91.69 90 ALA A C 1
ATOM 694 O O . ALA A 1 90 ? 10.521 -7.679 -19.486 1.00 91.69 90 ALA A O 1
ATOM 695 N N . ARG A 1 91 ? 11.615 -8.858 -21.063 1.00 93.94 91 ARG A N 1
ATOM 696 C CA . ARG A 1 91 ? 11.126 -10.179 -20.624 1.00 93.94 91 ARG A CA 1
ATOM 697 C C . ARG A 1 91 ? 11.510 -10.510 -19.180 1.00 93.94 91 ARG A C 1
ATOM 699 O O . ARG A 1 91 ? 10.757 -11.212 -18.513 1.00 93.94 91 ARG A O 1
ATOM 706 N N . ARG A 1 92 ? 12.648 -10.011 -18.686 1.00 93.56 92 ARG A N 1
ATOM 707 C CA . ARG A 1 92 ? 13.085 -10.188 -17.289 1.00 93.56 92 ARG A CA 1
ATOM 708 C C . ARG A 1 92 ? 12.442 -9.184 -16.334 1.00 93.56 92 ARG A C 1
ATOM 710 O O . ARG A 1 92 ? 12.120 -9.541 -15.202 1.00 93.56 92 ARG A O 1
ATOM 717 N N . ALA A 1 93 ? 12.233 -7.949 -16.780 1.00 94.56 93 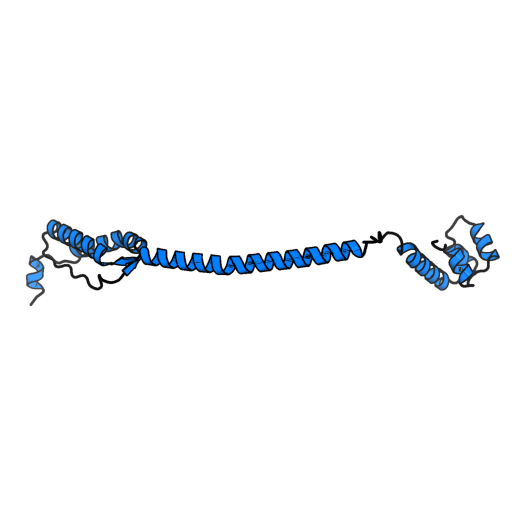ALA A N 1
ATOM 718 C CA . ALA A 1 93 ? 11.665 -6.887 -15.959 1.00 94.56 93 ALA A CA 1
ATOM 719 C C . ALA A 1 93 ? 10.197 -7.151 -15.588 1.00 94.56 93 ALA A C 1
ATOM 721 O O . ALA A 1 93 ? 9.805 -6.923 -14.445 1.00 94.56 93 ALA A O 1
ATOM 722 N N . VAL A 1 94 ? 9.387 -7.671 -16.518 1.00 94.50 94 VAL A N 1
ATOM 723 C CA . VAL A 1 94 ? 7.945 -7.880 -16.284 1.00 94.50 94 VAL A CA 1
ATOM 724 C C . VAL A 1 94 ? 7.663 -8.840 -15.107 1.00 94.50 94 VAL A C 1
ATOM 726 O O . VAL A 1 94 ? 6.940 -8.440 -14.189 1.00 94.50 94 VAL A O 1
ATOM 729 N N . PRO A 1 95 ? 8.247 -10.055 -15.035 1.00 94.31 95 PRO A N 1
ATOM 730 C CA . PRO A 1 95 ? 8.063 -10.947 -13.884 1.00 94.31 95 PRO A CA 1
ATOM 731 C C . PRO A 1 95 ? 8.614 -10.382 -12.571 1.00 94.31 95 PRO A C 1
ATOM 733 O O . PRO A 1 95 ? 8.043 -10.616 -11.503 1.00 94.31 95 PRO A O 1
ATOM 736 N N . PHE A 1 96 ? 9.709 -9.618 -12.637 1.00 95.31 96 PHE A N 1
ATOM 737 C CA . PHE A 1 96 ? 10.285 -8.967 -11.464 1.00 95.31 96 PHE A CA 1
ATOM 738 C C . PHE A 1 96 ? 9.324 -7.925 -10.878 1.00 95.31 96 PHE A C 1
ATOM 740 O O . PHE A 1 96 ? 9.035 -7.958 -9.683 1.00 95.31 96 PHE A O 1
ATOM 747 N N . LEU A 1 97 ? 8.750 -7.059 -11.719 1.00 96.31 97 LEU A N 1
ATOM 748 C CA . LEU A 1 97 ? 7.742 -6.086 -11.292 1.00 96.31 97 LEU A CA 1
ATOM 749 C C . LEU A 1 97 ? 6.497 -6.771 -10.716 1.00 96.31 97 LEU A C 1
ATOM 751 O O . LEU A 1 97 ? 5.985 -6.342 -9.686 1.00 96.31 97 LEU A O 1
ATOM 755 N N . SER A 1 98 ? 6.042 -7.869 -11.326 1.00 96.00 98 SER A N 1
ATOM 756 C CA . SER A 1 98 ? 4.921 -8.658 -10.796 1.00 96.00 98 SER A CA 1
ATOM 757 C C . SER A 1 98 ? 5.223 -9.239 -9.406 1.00 96.00 98 SER A C 1
ATOM 759 O O . SER A 1 98 ? 4.378 -9.175 -8.508 1.00 96.00 98 SER A O 1
ATOM 761 N N . SER A 1 99 ? 6.448 -9.725 -9.192 1.00 96.25 99 SER A N 1
ATOM 762 C CA . SER A 1 99 ? 6.907 -10.191 -7.877 1.00 96.25 99 SER A CA 1
ATOM 763 C C . SER A 1 99 ? 6.925 -9.062 -6.844 1.00 96.25 99 SER A C 1
ATOM 765 O O . SER A 1 99 ? 6.479 -9.264 -5.717 1.00 96.25 99 SER A O 1
ATOM 767 N N . LEU A 1 100 ? 7.374 -7.859 -7.222 1.00 97.38 100 LEU A N 1
ATOM 768 C CA . LEU A 1 100 ? 7.359 -6.690 -6.334 1.00 97.38 100 LEU A CA 1
ATOM 769 C C . LEU A 1 100 ? 5.938 -6.270 -5.948 1.00 97.38 100 LEU A C 1
ATOM 771 O O . LEU A 1 100 ? 5.690 -5.967 -4.782 1.00 97.38 100 LEU A O 1
ATOM 775 N N . VAL A 1 101 ? 4.998 -6.282 -6.897 1.00 97.00 101 VAL A N 1
ATOM 776 C CA . VAL A 1 101 ? 3.579 -6.006 -6.615 1.00 97.00 101 VAL A CA 1
ATOM 777 C C . VAL A 1 101 ? 3.011 -7.044 -5.647 1.00 97.00 101 VAL A C 1
ATOM 779 O O . VAL A 1 101 ? 2.348 -6.678 -4.681 1.00 97.00 101 VAL A O 1
ATOM 782 N N . SER A 1 102 ? 3.323 -8.324 -5.855 1.00 96.31 102 SER A N 1
ATOM 783 C CA . SER A 1 102 ? 2.863 -9.410 -4.979 1.00 96.31 102 SER A CA 1
ATOM 784 C C . SER A 1 102 ? 3.441 -9.287 -3.565 1.00 96.31 102 SER A C 1
ATOM 786 O O . SER A 1 102 ? 2.727 -9.449 -2.578 1.00 96.31 102 SER A O 1
ATOM 788 N N . LEU A 1 103 ? 4.729 -8.945 -3.452 1.00 96.56 103 LEU A N 1
ATOM 789 C CA . LEU A 1 103 ? 5.378 -8.693 -2.166 1.00 96.56 103 LEU A CA 1
ATOM 790 C C . LEU A 1 103 ? 4.748 -7.497 -1.447 1.00 96.56 103 LEU A C 1
ATOM 792 O O . LEU A 1 103 ? 4.475 -7.577 -0.252 1.00 96.56 103 LEU A O 1
ATOM 796 N N . ARG A 1 104 ? 4.479 -6.406 -2.171 1.00 95.19 104 ARG A N 1
ATOM 797 C CA . ARG A 1 104 ? 3.782 -5.241 -1.621 1.00 95.19 104 ARG A CA 1
ATOM 798 C C . ARG A 1 104 ? 2.410 -5.629 -1.065 1.00 95.19 104 ARG A C 1
ATOM 800 O O . ARG A 1 104 ? 2.107 -5.261 0.062 1.00 95.19 104 ARG A O 1
ATOM 807 N N . GLN A 1 105 ? 1.618 -6.396 -1.812 1.00 93.81 105 GLN A N 1
ATOM 808 C CA . GLN A 1 105 ? 0.308 -6.871 -1.348 1.00 93.81 105 GLN A CA 1
ATOM 809 C C . GLN A 1 105 ? 0.425 -7.737 -0.088 1.00 93.81 105 GLN A C 1
ATOM 811 O O . GLN A 1 105 ? -0.369 -7.596 0.838 1.00 93.81 105 GLN A O 1
ATOM 816 N N . ALA A 1 106 ? 1.435 -8.607 -0.017 1.00 93.88 106 ALA A N 1
ATOM 817 C CA . ALA A 1 106 ? 1.688 -9.404 1.180 1.00 93.88 106 ALA A CA 1
ATOM 818 C C . ALA A 1 106 ? 2.016 -8.528 2.400 1.00 93.88 106 ALA A C 1
ATOM 820 O O . ALA A 1 106 ? 1.517 -8.795 3.491 1.00 93.88 106 ALA A O 1
ATOM 821 N N . ILE A 1 107 ? 2.808 -7.468 2.212 1.00 94.44 107 ILE A N 1
ATOM 822 C CA . ILE A 1 107 ? 3.126 -6.497 3.268 1.00 94.44 107 ILE A CA 1
ATOM 823 C C . ILE A 1 107 ? 1.869 -5.742 3.713 1.00 94.44 107 ILE A C 1
ATOM 825 O O . ILE A 1 107 ? 1.627 -5.646 4.911 1.00 94.44 107 ILE A O 1
ATOM 829 N N . GLU A 1 108 ? 1.051 -5.252 2.778 1.00 91.62 108 GLU A N 1
ATOM 830 C CA . GLU A 1 108 ? -0.212 -4.561 3.088 1.00 91.62 108 GLU A CA 1
ATOM 831 C C . GLU A 1 108 ? -1.139 -5.450 3.937 1.00 91.62 108 GLU A C 1
ATOM 833 O O . GLU A 1 108 ? -1.709 -4.986 4.921 1.00 91.62 108 GLU A O 1
ATOM 838 N N . MET A 1 109 ? -1.214 -6.753 3.644 1.00 91.25 109 MET A N 1
ATOM 839 C CA . MET A 1 109 ? -1.981 -7.699 4.466 1.00 91.25 109 MET A CA 1
ATOM 840 C C . MET A 1 109 ? -1.400 -7.906 5.873 1.00 91.25 109 MET A C 1
ATOM 842 O O . MET A 1 109 ? -2.161 -8.115 6.814 1.00 91.25 109 MET A O 1
ATOM 846 N N . MET A 1 110 ? -0.073 -7.853 6.043 1.00 91.75 110 MET A N 1
ATOM 847 C CA . MET A 1 110 ? 0.571 -7.986 7.362 1.00 91.75 110 MET A CA 1
ATOM 848 C C . MET A 1 110 ? 0.317 -6.787 8.283 1.00 91.75 110 MET A C 1
ATOM 850 O O . MET A 1 110 ? 0.486 -6.911 9.494 1.00 91.75 110 MET A O 1
ATOM 854 N N . LEU A 1 111 ? -0.061 -5.635 7.724 1.00 92.06 111 LEU A N 1
ATOM 855 C CA . LEU A 1 111 ? -0.339 -4.405 8.472 1.00 92.06 111 LEU A CA 1
ATOM 856 C C . LEU A 1 111 ? -1.792 -4.295 8.946 1.00 92.06 111 LEU A C 1
ATOM 858 O O . LEU A 1 111 ? -2.138 -3.335 9.634 1.00 92.06 111 LEU A O 1
ATOM 862 N N . LEU A 1 112 ? -2.641 -5.256 8.584 1.00 94.56 112 LEU A N 1
ATOM 863 C CA . LEU A 1 112 ? -4.028 -5.278 9.012 1.00 94.56 112 LEU A CA 1
ATOM 864 C C . LEU A 1 112 ? -4.120 -5.674 10.494 1.00 94.56 112 LEU A C 1
ATOM 866 O O . LEU A 1 112 ? -3.586 -6.699 10.919 1.00 94.56 112 LEU A O 1
ATOM 870 N N . GLU A 1 113 ? -4.843 -4.877 11.272 1.00 94.06 113 GLU A N 1
ATOM 871 C CA . GLU A 1 113 ? -5.076 -5.085 12.697 1.00 94.06 113 GLU A CA 1
ATOM 872 C C . GLU A 1 113 ? -6.590 -5.148 12.989 1.00 94.06 113 GLU A C 1
ATOM 874 O O . GLU A 1 113 ? -7.377 -4.438 12.353 1.00 94.06 113 GLU A O 1
ATOM 879 N N . PRO A 1 114 ? -7.045 -6.017 13.912 1.00 95.12 114 PRO A N 1
ATOM 880 C CA . PRO A 1 114 ? -8.444 -6.045 14.319 1.00 95.12 114 PRO A CA 1
ATOM 881 C C . PRO A 1 114 ? -8.868 -4.737 14.991 1.00 95.12 114 PRO A C 1
ATOM 883 O O . PRO A 1 114 ? -8.191 -4.252 15.897 1.00 95.12 114 PRO A O 1
ATOM 886 N N . VAL A 1 115 ? -10.048 -4.224 14.642 1.00 95.81 115 VAL A N 1
ATOM 887 C CA . VAL A 1 115 ? -10.627 -3.012 15.257 1.00 95.81 115 VAL A CA 1
ATOM 888 C C . VAL A 1 115 ? -10.859 -3.183 16.767 1.00 95.81 115 VAL A C 1
ATOM 890 O O . VAL A 1 115 ? -10.902 -2.203 17.513 1.00 95.81 115 VAL A O 1
ATOM 893 N N . GLU A 1 116 ? -10.941 -4.423 17.256 1.00 95.50 116 GLU A N 1
ATOM 894 C CA . GLU A 1 116 ? -11.027 -4.745 18.684 1.00 95.50 116 GLU A CA 1
ATOM 895 C C . GLU A 1 116 ? -9.953 -4.041 19.536 1.00 95.50 116 GLU A C 1
ATOM 897 O O . GLU A 1 116 ? -10.215 -3.699 20.693 1.00 95.50 116 GLU A O 1
ATOM 902 N N . THR A 1 117 ? -8.762 -3.770 18.985 1.00 92.88 117 THR A N 1
ATOM 903 C CA . THR A 1 117 ? -7.700 -3.066 19.723 1.00 92.88 117 THR A CA 1
ATOM 904 C C . THR A 1 117 ? -8.072 -1.614 20.029 1.00 92.88 117 THR A C 1
ATOM 906 O O . THR A 1 117 ? -7.810 -1.132 21.137 1.00 92.88 117 THR A O 1
ATOM 909 N N . LEU A 1 118 ? -8.780 -0.939 19.120 1.00 95.44 118 LEU A N 1
ATOM 910 C CA . LEU A 1 118 ? -9.364 0.380 19.360 1.00 95.44 118 LEU A CA 1
ATOM 911 C C . LEU A 1 118 ? -10.527 0.307 20.355 1.00 95.44 118 LEU A C 1
ATOM 913 O O . LEU A 1 118 ? -10.610 1.131 21.268 1.00 95.44 118 LEU A O 1
ATOM 917 N N . PHE A 1 119 ? -11.399 -0.697 20.240 1.00 95.50 119 PHE A N 1
ATOM 918 C CA . PHE A 1 119 ? -12.516 -0.874 21.175 1.00 95.50 119 PHE A CA 1
ATOM 919 C C . PHE A 1 119 ? -12.044 -1.093 22.613 1.00 95.50 119 PHE A C 1
ATOM 921 O O . PHE A 1 119 ? -12.637 -0.551 23.546 1.00 95.50 119 PHE A O 1
ATOM 928 N N . ALA A 1 120 ? -10.936 -1.810 22.813 1.00 94.06 120 ALA A N 1
ATOM 929 C CA . ALA A 1 120 ? -10.322 -1.955 24.128 1.00 94.06 120 ALA A CA 1
ATOM 930 C C . ALA A 1 120 ? -9.912 -0.603 24.735 1.00 94.06 120 ALA A C 1
ATOM 932 O O . ALA A 1 120 ? -10.198 -0.347 25.907 1.00 94.06 120 ALA A O 1
ATOM 933 N N . ARG A 1 121 ? -9.308 0.288 23.936 1.00 95.19 121 ARG A N 1
ATOM 934 C CA . ARG A 1 121 ? -8.963 1.654 24.369 1.00 95.19 121 ARG A CA 1
ATOM 935 C C . ARG A 1 121 ? -10.220 2.479 24.658 1.00 95.19 121 ARG A C 1
ATOM 937 O O . ARG A 1 121 ? -10.298 3.118 25.703 1.00 95.19 121 ARG A O 1
ATOM 944 N N . ALA A 1 122 ? -11.226 2.408 23.787 1.00 96.00 122 ALA A N 1
ATOM 945 C CA . ALA A 1 122 ? -12.497 3.111 23.958 1.00 96.00 122 ALA A CA 1
ATOM 946 C C . ALA A 1 122 ? -13.223 2.706 25.249 1.00 96.00 122 ALA A C 1
ATOM 948 O O . ALA A 1 122 ? -13.712 3.575 25.967 1.00 96.00 122 ALA A O 1
ATOM 949 N N . ARG A 1 123 ? -13.228 1.410 25.597 1.00 95.06 123 ARG A N 1
ATOM 950 C CA . ARG A 1 123 ? -13.788 0.908 26.865 1.00 95.06 123 ARG A CA 1
ATOM 951 C C . ARG A 1 123 ? -13.105 1.530 28.079 1.00 95.06 123 ARG A C 1
ATOM 953 O O . ARG A 1 123 ? -13.792 1.953 29.005 1.00 95.06 123 ARG A O 1
ATOM 960 N N . LEU A 1 124 ? -11.773 1.619 28.070 1.00 94.75 124 LEU A N 1
ATOM 961 C CA . LEU A 1 124 ? -11.023 2.248 29.161 1.00 94.75 124 LEU A CA 1
ATOM 962 C C . LEU A 1 124 ? -11.362 3.736 29.295 1.00 94.75 124 LEU A C 1
ATOM 964 O O . LEU A 1 124 ? -11.672 4.185 30.397 1.00 94.75 124 LEU A O 1
ATOM 968 N N . ILE A 1 125 ? -11.363 4.480 28.185 1.00 95.88 125 ILE A N 1
ATOM 969 C CA . ILE A 1 125 ? -11.684 5.915 28.187 1.00 95.88 125 ILE A CA 1
ATOM 970 C C . ILE A 1 125 ? -13.130 6.167 28.626 1.00 95.88 125 ILE A C 1
ATOM 972 O O . ILE A 1 125 ? -13.369 7.071 29.424 1.00 95.88 125 ILE A O 1
ATOM 976 N N . ALA A 1 126 ? -14.085 5.353 28.167 1.00 94.88 126 ALA A N 1
ATOM 977 C CA . ALA A 1 126 ? -15.477 5.449 28.594 1.00 94.88 126 ALA A CA 1
ATOM 978 C C . ALA A 1 126 ? -15.613 5.237 30.107 1.00 94.88 126 ALA A C 1
ATOM 980 O O . ALA A 1 126 ? -16.243 6.046 30.782 1.00 94.88 126 ALA A O 1
ATOM 981 N N . LEU A 1 127 ? -14.993 4.186 30.657 1.00 93.50 127 LEU A N 1
ATOM 982 C CA . LEU A 1 127 ? -15.039 3.899 32.095 1.00 93.50 127 LEU A CA 1
ATOM 983 C C . LEU A 1 127 ? -14.406 5.018 32.931 1.00 93.50 127 LEU A C 1
ATOM 985 O O . LEU A 1 127 ? -14.963 5.391 33.963 1.00 93.50 127 LEU A O 1
ATOM 989 N N . GLN A 1 128 ? -13.277 5.572 32.482 1.00 94.62 128 GLN A N 1
ATOM 990 C CA . GLN A 1 128 ? -12.626 6.707 33.141 1.00 94.62 128 GLN A CA 1
ATOM 991 C C . GLN A 1 128 ? -13.522 7.949 33.133 1.00 94.62 128 GLN A C 1
ATOM 993 O O . GLN A 1 128 ? -13.810 8.489 34.199 1.00 94.62 128 GLN A O 1
ATOM 998 N N . ALA A 1 129 ? -14.033 8.343 31.962 1.00 93.69 129 ALA A N 1
ATOM 999 C CA . ALA A 1 129 ? -14.918 9.500 31.829 1.00 93.69 129 ALA A CA 1
ATOM 1000 C C . ALA A 1 129 ? -16.210 9.331 32.648 1.00 93.69 129 ALA A C 1
ATOM 1002 O O . ALA A 1 129 ? -16.663 10.263 33.306 1.00 93.69 129 ALA A O 1
ATOM 1003 N N . GLY A 1 130 ? -16.788 8.125 32.673 1.00 92.38 130 GLY A N 1
ATOM 1004 C CA . GLY A 1 130 ? -17.973 7.828 33.481 1.00 92.38 130 GLY A CA 1
ATOM 1005 C C . GLY A 1 130 ? -17.702 7.964 34.979 1.00 92.38 130 GLY A C 1
ATOM 1006 O O . GLY A 1 130 ? -18.519 8.533 35.702 1.00 92.38 130 GLY A O 1
ATOM 1007 N N . GLY A 1 131 ? -16.537 7.497 35.439 1.00 91.62 131 GLY A N 1
ATOM 1008 C CA . GLY A 1 131 ? -16.091 7.661 36.822 1.00 91.62 131 GLY A CA 1
ATOM 1009 C C . GLY A 1 131 ? -15.889 9.126 37.212 1.00 91.62 131 GLY A C 1
ATOM 1010 O O . GLY A 1 131 ? -16.372 9.543 38.262 1.00 91.62 131 GLY A O 1
ATOM 1011 N N . GLU A 1 132 ? -15.237 9.911 36.351 1.00 91.94 132 GLU A N 1
ATOM 1012 C CA . GLU A 1 132 ? -15.023 11.354 36.538 1.00 91.94 132 GLU A CA 1
ATOM 1013 C C . GLU A 1 132 ? -16.346 12.132 36.573 1.00 91.94 132 GLU A C 1
ATOM 1015 O O . GLU A 1 132 ? -16.530 13.010 37.415 1.00 91.94 132 GLU A O 1
ATOM 1020 N N . ALA A 1 133 ? -17.296 11.766 35.712 1.00 89.06 133 ALA A N 1
ATOM 1021 C CA . ALA A 1 133 ? -18.621 12.373 35.657 1.00 89.06 133 ALA A CA 1
ATOM 1022 C C . ALA A 1 133 ? -19.596 11.840 36.729 1.00 89.06 133 ALA A C 1
ATOM 1024 O O . ALA A 1 133 ? -20.711 12.344 36.846 1.00 89.06 133 ALA A O 1
ATOM 1025 N N . GLY A 1 134 ? -19.231 10.797 37.486 1.00 89.19 134 GLY A N 1
ATOM 1026 C CA . GLY A 1 134 ? -20.127 10.132 38.440 1.00 89.19 134 GLY A CA 1
ATOM 1027 C C . GLY A 1 134 ? -21.307 9.391 37.789 1.00 89.19 134 GLY A C 1
ATOM 1028 O O . GLY A 1 134 ? -22.313 9.121 38.451 1.00 89.19 134 GLY A O 1
ATOM 1029 N N . LYS A 1 135 ? -21.209 9.052 36.497 1.00 87.00 135 LYS A N 1
ATOM 1030 C CA . LYS A 1 135 ? -22.271 8.413 35.706 1.00 87.00 135 LYS A CA 1
ATOM 1031 C C . LYS A 1 135 ? -21.997 6.918 35.534 1.00 87.00 135 LYS A C 1
ATOM 1033 O O . LYS A 1 135 ? -20.896 6.502 35.182 1.00 87.00 135 LYS A O 1
ATOM 1038 N N . LYS A 1 136 ? -23.027 6.086 35.727 1.00 87.00 136 LYS A N 1
ATOM 1039 C CA . LYS A 1 136 ? -22.974 4.659 35.363 1.00 87.00 136 LYS A CA 1
ATOM 1040 C C . LYS A 1 136 ? -23.269 4.493 33.875 1.00 87.00 136 LYS A C 1
ATOM 1042 O O . LYS A 1 136 ? -24.258 5.034 33.380 1.00 87.00 136 LYS A O 1
ATOM 1047 N N . LEU A 1 137 ? -22.438 3.714 33.190 1.00 89.31 137 LEU A N 1
ATOM 1048 C CA . LEU A 1 137 ? -22.562 3.438 31.763 1.00 89.31 137 LEU A CA 1
ATOM 1049 C C . LEU A 1 137 ? -22.153 2.006 31.430 1.00 89.31 137 LEU A C 1
ATOM 1051 O O . LEU A 1 137 ? -21.440 1.356 32.192 1.00 89.31 137 LEU A O 1
ATOM 1055 N N . GLU A 1 138 ? -22.586 1.566 30.257 1.00 90.19 138 GLU A N 1
ATOM 1056 C CA . GLU A 1 138 ? -22.150 0.345 29.593 1.00 90.19 138 GLU A CA 1
ATOM 1057 C C . GLU A 1 138 ? -21.748 0.727 28.166 1.00 90.19 138 GLU A C 1
ATOM 1059 O O . GLU A 1 138 ? -22.511 1.403 27.474 1.00 90.19 138 GLU A O 1
ATOM 1064 N N . LEU A 1 139 ? -20.540 0.344 27.744 1.00 92.38 139 LEU A N 1
ATOM 1065 C CA . LEU A 1 139 ? -20.087 0.544 26.370 1.00 92.38 139 LEU A CA 1
ATOM 1066 C C . LEU A 1 139 ? -20.241 -0.767 25.600 1.00 92.38 139 LEU A C 1
ATOM 1068 O O . LEU A 1 139 ? -19.553 -1.744 25.899 1.00 92.38 139 LEU A O 1
ATOM 1072 N N . VAL A 1 140 ? -21.106 -0.757 24.590 1.00 94.19 140 VAL A N 1
ATOM 1073 C CA . VAL A 1 140 ? -21.287 -1.870 23.653 1.00 94.19 140 VAL A CA 1
ATOM 1074 C C . VAL A 1 140 ? -20.511 -1.556 22.377 1.00 94.19 140 VAL A C 1
ATOM 1076 O O . VAL A 1 140 ? -20.669 -0.480 21.801 1.00 94.19 140 VAL A O 1
ATOM 1079 N N . CYS A 1 141 ? -19.656 -2.481 21.943 1.00 93.75 141 CYS A N 1
ATOM 1080 C CA . CYS A 1 141 ? -18.911 -2.372 20.691 1.00 93.75 141 CYS A CA 1
ATOM 1081 C C . CYS A 1 141 ? -19.229 -3.582 19.810 1.00 93.75 141 CYS A C 1
ATOM 1083 O O . CYS A 1 141 ? -19.147 -4.719 20.272 1.00 93.75 141 CYS A O 1
ATOM 1085 N N . GLU A 1 142 ? -19.556 -3.340 18.544 1.00 94.50 142 GLU A N 1
ATOM 1086 C CA . GLU A 1 142 ? -19.887 -4.378 17.567 1.00 94.50 142 GLU A CA 1
ATOM 1087 C C . GLU A 1 142 ? -18.889 -4.357 16.404 1.00 94.50 142 GLU A C 1
ATOM 1089 O O . GLU A 1 142 ? -18.365 -3.307 16.036 1.00 94.50 142 GLU A O 1
ATOM 1094 N N . GLY A 1 143 ? -18.615 -5.526 15.816 1.00 93.75 143 GLY A N 1
ATOM 1095 C CA . GLY A 1 143 ? -17.733 -5.635 14.648 1.00 93.75 143 GLY A CA 1
ATOM 1096 C C . GLY A 1 143 ? -16.228 -5.631 14.949 1.00 93.75 143 GLY A C 1
ATOM 1097 O O . GLY A 1 143 ? -15.436 -5.355 14.056 1.00 93.75 143 GLY A O 1
ATOM 1098 N N . GLY A 1 144 ? -15.801 -5.974 16.169 1.00 92.00 144 GLY A N 1
ATOM 1099 C CA . GLY A 1 144 ? -14.380 -5.940 16.557 1.00 92.00 144 GLY A CA 1
ATOM 1100 C C . GLY A 1 144 ? -13.467 -6.892 15.774 1.00 92.00 144 GLY A C 1
ATOM 1101 O O . GLY A 1 144 ? -12.265 -6.657 15.668 1.00 92.00 144 GLY A O 1
ATOM 1102 N N . GLY A 1 145 ? -14.043 -7.932 15.161 1.00 92.81 145 GLY A N 1
ATOM 1103 C CA . GLY A 1 145 ? -13.332 -8.850 14.268 1.00 92.81 145 GLY A CA 1
ATOM 1104 C C . GLY A 1 145 ? -13.025 -8.286 12.877 1.00 92.81 145 GLY A C 1
ATOM 1105 O O . GLY A 1 145 ? -12.349 -8.959 12.102 1.00 92.81 145 GLY A O 1
A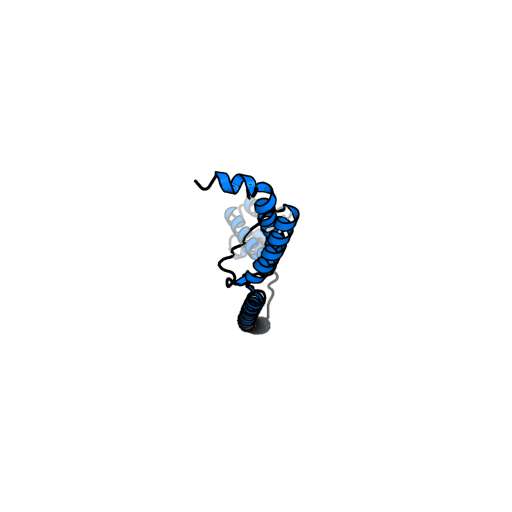TOM 1106 N N . MET A 1 146 ? -13.513 -7.088 12.533 1.00 93.81 146 MET A N 1
ATOM 1107 C CA . MET A 1 146 ? -13.114 -6.421 11.293 1.00 93.81 146 MET A CA 1
ATOM 1108 C C . MET A 1 146 ? -11.622 -6.107 11.336 1.00 93.81 146 MET A C 1
ATOM 1110 O O . MET A 1 146 ? -11.125 -5.615 12.347 1.00 93.81 146 MET A O 1
ATOM 1114 N N . VAL A 1 147 ? -10.924 -6.381 10.236 1.00 94.00 147 VAL A N 1
ATOM 1115 C CA . VAL A 1 147 ? -9.488 -6.124 10.114 1.00 94.00 147 VAL A CA 1
ATOM 1116 C C . VAL A 1 147 ? -9.275 -4.928 9.197 1.00 94.00 147 VAL A C 1
ATOM 1118 O O . VAL A 1 147 ? -9.835 -4.879 8.101 1.00 94.00 147 VAL A O 1
ATOM 1121 N N . VAL A 1 148 ? -8.505 -3.951 9.663 1.00 94.50 148 VAL A N 1
ATOM 1122 C CA . VAL A 1 148 ? -8.321 -2.647 9.016 1.00 94.50 148 VAL A CA 1
ATOM 1123 C C . VAL A 1 148 ? -6.839 -2.286 9.042 1.00 94.50 148 VAL A C 1
ATOM 1125 O O . VAL A 1 148 ? -6.103 -2.768 9.897 1.00 94.50 148 VAL A O 1
ATOM 1128 N N . ASP A 1 149 ? -6.385 -1.457 8.103 1.00 95.25 149 ASP A N 1
ATOM 1129 C CA . ASP A 1 149 ? -5.015 -0.941 8.115 1.00 95.25 149 ASP A CA 1
ATOM 1130 C C . ASP A 1 149 ? -4.712 -0.247 9.452 1.00 95.25 149 ASP A C 1
ATOM 1132 O O . ASP A 1 149 ? -5.451 0.640 9.893 1.00 95.25 149 ASP A O 1
ATOM 1136 N N . ARG A 1 150 ? -3.620 -0.654 10.101 1.00 93.62 150 ARG A N 1
ATOM 1137 C CA . ARG A 1 150 ? -3.199 -0.098 11.387 1.00 93.62 150 ARG A CA 1
ATOM 1138 C C . ARG A 1 150 ? -3.021 1.420 11.358 1.00 93.62 150 ARG A C 1
ATOM 1140 O O . ARG A 1 150 ? -3.392 2.075 12.327 1.00 93.62 150 ARG A O 1
ATOM 1147 N N . ALA A 1 151 ? -2.488 1.990 10.277 1.00 93.50 151 ALA A N 1
ATOM 1148 C CA . ALA A 1 151 ? -2.307 3.436 10.174 1.00 93.50 151 ALA A CA 1
ATOM 1149 C C . ALA A 1 151 ? -3.655 4.167 10.216 1.00 93.50 151 ALA A C 1
ATOM 1151 O O . ALA A 1 151 ? -3.773 5.211 10.853 1.00 93.50 151 ALA A O 1
ATOM 1152 N N . LEU A 1 152 ? -4.687 3.575 9.608 1.00 94.19 152 LEU A N 1
ATOM 1153 C CA . LEU A 1 152 ? -6.044 4.108 9.648 1.00 94.19 152 LEU A CA 1
ATOM 1154 C C . LEU A 1 152 ? -6.665 3.972 11.046 1.00 94.19 152 LEU A C 1
ATOM 1156 O O . LEU A 1 152 ? -7.359 4.881 11.497 1.00 94.19 152 LEU A O 1
ATOM 1160 N N . ILE A 1 153 ? -6.395 2.876 11.765 1.00 94.19 153 ILE A N 1
ATOM 1161 C CA . ILE A 1 153 ? -6.800 2.743 13.174 1.00 94.19 153 ILE A CA 1
ATOM 1162 C C . ILE A 1 153 ? -6.133 3.824 14.028 1.00 94.19 153 ILE A C 1
ATOM 1164 O O . ILE A 1 153 ? -6.811 4.456 14.838 1.00 94.19 153 ILE A O 1
ATOM 1168 N N . ASP A 1 154 ? -4.833 4.049 13.857 1.00 93.88 154 ASP A N 1
ATOM 1169 C CA . ASP A 1 154 ? -4.087 5.050 14.619 1.00 93.88 154 ASP A CA 1
ATOM 1170 C C . ASP A 1 154 ? -4.593 6.475 14.317 1.00 93.88 154 ASP A C 1
ATOM 1172 O O . ASP A 1 154 ? -4.797 7.254 15.247 1.00 93.88 154 ASP A O 1
ATOM 1176 N N . GLU A 1 155 ? -4.899 6.795 13.055 1.00 94.88 155 GLU A N 1
ATOM 1177 C CA . GLU A 1 155 ? -5.462 8.094 12.656 1.00 94.88 155 GLU A CA 1
ATOM 1178 C C . GLU A 1 155 ? -6.872 8.327 13.226 1.00 94.88 155 GLU A C 1
ATOM 1180 O O . GLU A 1 155 ? -7.175 9.403 13.745 1.00 94.88 155 GLU A O 1
ATOM 1185 N N . LEU A 1 156 ? -7.742 7.314 13.176 1.00 93.38 156 LEU A N 1
ATOM 1186 C CA . LEU A 1 156 ? -9.112 7.428 13.683 1.00 93.38 156 LEU A CA 1
ATOM 1187 C C . LEU A 1 156 ? -9.212 7.315 15.208 1.00 93.38 156 LEU A C 1
ATOM 1189 O O . LEU A 1 156 ? -10.240 7.700 15.775 1.00 93.38 156 LEU A O 1
ATOM 1193 N N . SER A 1 157 ? -8.179 6.787 15.872 1.00 95.06 157 SER A N 1
ATOM 1194 C CA . SER A 1 157 ? -8.197 6.488 17.307 1.00 95.06 157 SER A CA 1
ATOM 1195 C C . SER A 1 157 ? -8.602 7.706 18.127 1.00 95.06 157 SER A C 1
ATOM 1197 O O . SER A 1 157 ? -9.604 7.658 18.839 1.00 95.06 157 SER A O 1
ATOM 1199 N N . ASP A 1 158 ? -7.880 8.817 17.992 1.00 95.25 158 ASP A N 1
ATOM 1200 C CA . ASP A 1 158 ? -8.106 10.002 18.823 1.00 95.25 158 ASP A CA 1
ATOM 1201 C C . ASP A 1 158 ? -9.506 10.591 18.615 1.00 95.25 158 ASP A C 1
ATOM 1203 O O . ASP A 1 158 ? -10.182 10.954 19.581 1.00 95.25 158 ASP A O 1
ATOM 1207 N N . MET A 1 159 ? -9.987 10.617 17.369 1.00 96.00 159 MET A N 1
ATOM 1208 C CA . MET A 1 159 ? -11.331 11.100 17.051 1.00 96.00 159 MET A CA 1
ATOM 1209 C C . MET A 1 159 ? -12.412 10.227 17.691 1.00 96.00 159 MET A C 1
ATOM 1211 O O . MET A 1 159 ? -13.338 10.749 18.312 1.00 96.00 159 MET A O 1
ATOM 1215 N N . ILE A 1 160 ? -12.296 8.902 17.579 1.00 95.50 160 ILE A N 1
ATOM 1216 C CA . ILE A 1 160 ? -13.275 7.967 18.146 1.00 95.50 160 ILE A CA 1
ATOM 1217 C C . ILE A 1 160 ? -13.270 8.043 19.674 1.00 95.50 160 ILE A C 1
ATOM 1219 O O . ILE A 1 160 ? -14.334 8.122 20.288 1.00 95.50 160 ILE A O 1
ATOM 1223 N N . LEU A 1 161 ? -12.091 8.086 20.298 1.00 96.00 161 LEU A N 1
ATOM 1224 C CA . LEU A 1 161 ? -11.975 8.245 21.748 1.00 96.00 161 LEU A CA 1
ATOM 1225 C C . LEU A 1 161 ? -12.590 9.570 22.218 1.00 96.00 161 LEU A C 1
ATOM 1227 O O . LEU A 1 161 ? -13.272 9.605 23.245 1.00 96.00 161 LEU A O 1
ATOM 1231 N N . HIS A 1 162 ? -12.411 10.644 21.447 1.00 95.75 162 HIS A N 1
ATOM 1232 C CA . HIS A 1 162 ? -13.027 11.932 21.738 1.00 95.75 162 HIS A CA 1
ATOM 1233 C C . HIS A 1 162 ? -14.558 11.883 21.631 1.00 95.75 162 HIS A C 1
ATOM 1235 O O . HIS A 1 162 ? -15.247 12.383 22.518 1.00 95.75 162 HIS A O 1
ATOM 1241 N N . LEU A 1 163 ? -15.110 11.224 20.607 1.00 95.50 163 LEU A N 1
ATOM 1242 C CA . LEU A 1 163 ? -16.559 11.032 20.469 1.00 95.50 163 LEU A CA 1
ATOM 1243 C C . LEU A 1 163 ? -17.152 10.229 21.633 1.00 95.50 163 LEU A C 1
ATOM 1245 O O . LEU A 1 163 ? -18.228 10.569 22.134 1.00 95.50 163 LEU A O 1
ATOM 1249 N N . VAL A 1 164 ? -16.444 9.195 22.094 1.00 94.94 164 VAL A N 1
ATOM 1250 C CA . VAL A 1 164 ? -16.846 8.410 23.268 1.00 94.94 164 VAL A CA 1
ATOM 1251 C C . VAL A 1 164 ? -16.889 9.296 24.511 1.00 94.94 164 VAL A C 1
ATOM 1253 O O . VAL A 1 164 ? -17.896 9.294 25.215 1.00 94.94 164 VAL A O 1
ATOM 1256 N N . ARG A 1 165 ? -15.855 10.111 24.752 1.00 94.00 165 ARG A N 1
ATOM 1257 C CA . ARG A 1 165 ? -15.843 11.057 25.877 1.00 94.00 165 ARG A CA 1
ATOM 1258 C C . ARG A 1 165 ? -16.980 12.080 25.777 1.00 94.00 165 ARG A C 1
ATOM 1260 O O . ARG A 1 165 ? -17.736 12.220 26.730 1.00 94.00 165 ARG A O 1
ATOM 1267 N N . ASN A 1 166 ? -17.182 12.699 24.612 1.00 92.62 166 ASN A N 1
ATOM 1268 C CA . ASN A 1 166 ? -18.269 13.664 24.402 1.00 92.62 166 ASN A CA 1
ATOM 1269 C C . ASN A 1 166 ? -19.649 13.049 24.681 1.00 92.62 166 ASN A C 1
ATOM 1271 O O . ASN A 1 166 ? -20.533 13.707 25.234 1.00 92.62 166 ASN A O 1
ATOM 1275 N N . SER A 1 167 ? -19.826 11.771 24.339 1.00 93.06 167 SER A N 1
ATOM 1276 C CA . SER A 1 167 ? -21.055 11.031 24.632 1.00 93.06 167 SER A CA 1
ATOM 1277 C C . SER A 1 167 ? -21.281 10.862 26.138 1.00 93.06 167 SER A C 1
ATOM 1279 O O . SER A 1 167 ? -22.418 10.935 26.594 1.00 93.06 167 SER A O 1
ATOM 1281 N N . VAL A 1 168 ? -20.223 10.685 26.931 1.00 91.62 168 VAL A N 1
ATOM 1282 C CA . VAL A 1 168 ? -20.321 10.582 28.396 1.00 91.62 168 VAL A CA 1
ATOM 1283 C C . VAL A 1 168 ? -20.558 11.944 29.047 1.00 91.62 168 VAL A C 1
ATOM 1285 O O . VAL A 1 168 ? -21.450 12.085 29.892 1.00 91.62 168 VAL A O 1
ATOM 1288 N N . ASP A 1 169 ? -19.796 12.949 28.627 1.00 88.75 169 ASP A N 1
ATOM 1289 C CA . ASP A 1 169 ? -19.823 14.282 29.225 1.00 88.75 169 ASP A CA 1
ATOM 1290 C C . ASP A 1 169 ? -21.175 14.962 28.987 1.00 88.75 169 ASP A C 1
ATOM 1292 O O . ASP A 1 169 ? -21.792 15.479 29.923 1.00 88.75 169 ASP A O 1
ATOM 1296 N N . HIS A 1 170 ? -21.677 14.890 27.751 1.00 87.94 170 HIS A N 1
ATOM 1297 C CA . HIS A 1 170 ? -22.853 15.645 27.316 1.00 87.94 170 HIS A CA 1
ATOM 1298 C C . HIS A 1 170 ? -24.048 14.783 26.900 1.00 87.94 170 HIS A C 1
ATOM 1300 O O . HIS A 1 170 ? -25.178 15.258 26.964 1.00 87.94 170 HIS A O 1
ATOM 1306 N N . GLY A 1 171 ? -23.828 13.541 26.463 1.00 83.81 171 GLY A N 1
ATOM 1307 C CA . GLY A 1 171 ? -24.896 12.676 25.947 1.00 83.81 171 GLY A CA 1
ATOM 1308 C C . GLY A 1 171 ? -25.611 11.842 27.013 1.00 83.81 171 GLY A C 1
ATOM 1309 O O . GLY A 1 171 ? -26.785 11.517 26.854 1.00 83.81 171 GLY A O 1
ATOM 1310 N N . LEU A 1 172 ? -24.929 11.490 28.106 1.00 83.69 172 LEU A N 1
ATOM 1311 C CA . LEU A 1 172 ? -25.531 10.739 29.207 1.00 83.69 172 LEU A CA 1
ATOM 1312 C C . LEU A 1 172 ? -26.201 11.683 30.206 1.00 83.69 172 LEU A C 1
ATOM 1314 O O . LEU A 1 172 ? -25.536 12.499 30.842 1.00 83.69 172 LEU A O 1
ATOM 1318 N N . GLU A 1 173 ? -27.508 1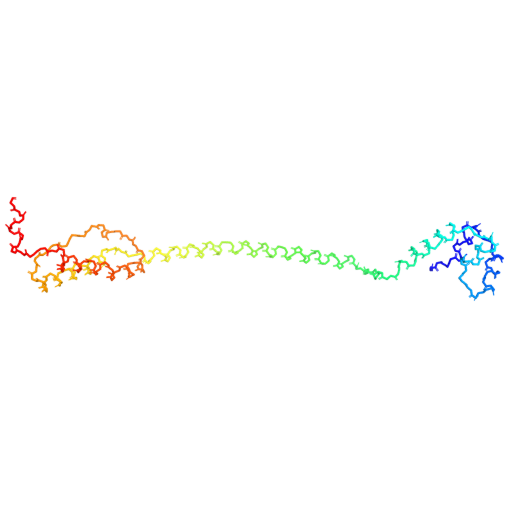1.523 30.389 1.00 75.06 173 GLU A N 1
ATOM 1319 C CA . GLU A 1 173 ? -28.257 12.201 31.447 1.00 75.06 173 GLU A CA 1
ATOM 1320 C C . GLU A 1 173 ? -27.846 11.689 32.838 1.00 75.06 173 GLU A C 1
ATOM 1322 O O . GLU A 1 173 ? -27.529 10.505 33.023 1.00 75.06 173 GLU A O 1
ATOM 1327 N N . ASP A 1 174 ? -27.881 12.580 33.832 1.00 70.12 174 ASP A N 1
ATOM 1328 C CA . ASP A 1 174 ? -27.573 12.239 35.220 1.00 70.12 174 ASP A CA 1
ATOM 1329 C C . ASP A 1 174 ? -28.539 11.181 35.768 1.00 70.12 174 ASP A C 1
ATOM 1331 O O . ASP A 1 174 ? -29.727 11.144 35.432 1.00 70.12 174 ASP A O 1
ATOM 1335 N N . GLY A 1 175 ? -28.040 10.332 36.674 1.00 63.81 175 GLY A N 1
ATOM 1336 C CA . GLY A 1 175 ? -28.821 9.239 37.265 1.00 63.81 175 GLY A CA 1
ATOM 1337 C C . GLY A 1 175 ? -30.148 9.694 37.886 1.00 63.81 175 GLY A C 1
ATOM 1338 O O . GLY A 1 175 ? -31.126 8.954 37.839 1.00 63.81 175 GLY A O 1
ATOM 1339 N N . THR A 1 176 ? -30.207 10.928 38.394 1.00 55.56 176 THR A N 1
ATOM 1340 C CA . THR A 1 176 ? -31.412 11.548 38.963 1.00 55.56 176 THR A CA 1
ATOM 1341 C C . THR A 1 176 ? -32.498 11.799 37.907 1.00 55.56 176 THR A C 1
ATOM 1343 O O . THR A 1 176 ? -33.672 11.549 38.176 1.00 55.56 176 THR A O 1
ATOM 1346 N N . VAL A 1 177 ? -32.118 12.227 36.696 1.00 58.53 177 VAL A N 1
ATOM 1347 C CA . VAL A 1 177 ? -33.032 12.504 35.567 1.00 58.53 177 VAL A CA 1
ATOM 1348 C C . VAL A 1 177 ? -33.527 11.200 34.931 1.00 58.53 177 VAL A C 1
ATOM 1350 O O . VAL A 1 177 ? -34.702 11.077 34.581 1.00 58.53 177 VAL A O 1
ATOM 1353 N N . ARG A 1 178 ? -32.666 10.176 34.900 1.00 55.25 178 ARG A N 1
ATOM 1354 C CA . ARG A 1 178 ? -32.945 8.847 34.328 1.00 55.25 178 ARG A CA 1
ATOM 1355 C C . ARG A 1 178 ? -34.137 8.127 34.973 1.00 55.25 178 ARG A C 1
ATOM 1357 O O . ARG A 1 178 ? -34.825 7.349 34.321 1.00 55.25 178 ARG A O 1
ATOM 1364 N N . THR A 1 179 ? -34.417 8.405 36.246 1.00 46.78 179 THR A N 1
ATOM 1365 C CA . THR A 1 179 ? -35.585 7.871 36.975 1.00 46.78 179 THR A CA 1
ATOM 1366 C C . THR A 1 179 ? -36.913 8.544 36.609 1.00 46.78 179 THR A C 1
ATOM 1368 O O . THR A 1 179 ? -37.971 8.054 37.002 1.00 46.78 179 THR A O 1
ATOM 1371 N N . HIS A 1 180 ? -36.886 9.670 35.893 1.00 46.06 180 HIS A N 1
ATOM 1372 C CA . HIS A 1 180 ? -38.085 10.406 35.480 1.00 46.06 180 HIS A CA 1
ATOM 1373 C C . HIS A 1 180 ? -38.404 10.283 33.987 1.00 46.06 180 HIS A C 1
ATOM 1375 O O . HIS A 1 180 ? -39.550 10.521 33.618 1.00 46.06 180 HIS A O 1
ATOM 1381 N N . SER A 1 181 ? -37.451 9.866 33.148 1.00 49.91 181 SER A N 1
ATOM 1382 C CA . SER A 1 181 ? -37.672 9.633 31.712 1.00 49.91 181 SER A CA 1
ATOM 1383 C C . SER A 1 181 ? -38.152 8.216 31.367 1.00 49.91 181 SER A C 1
ATOM 1385 O O . SER A 1 181 ? -38.631 7.991 30.259 1.00 49.91 181 SER A O 1
ATOM 1387 N N . VAL A 1 182 ? -38.093 7.269 32.312 1.00 44.31 182 VAL A N 1
ATOM 1388 C CA . VAL A 1 182 ? -38.675 5.923 32.173 1.00 44.31 182 VAL A CA 1
ATOM 1389 C C . VAL A 1 182 ? -39.960 5.835 33.004 1.00 44.31 182 VAL A C 1
ATOM 1391 O O . VAL A 1 182 ? -39.971 5.305 34.116 1.00 44.31 182 VAL A O 1
ATOM 1394 N N . ARG A 1 183 ? -41.046 6.400 32.476 1.00 39.22 183 ARG A N 1
ATOM 1395 C CA . ARG A 1 183 ? -42.423 6.122 32.901 1.00 39.22 183 ARG A CA 1
ATOM 1396 C C . ARG A 1 183 ? -43.346 6.092 31.698 1.00 39.22 183 ARG A C 1
ATOM 1398 O O . ARG A 1 183 ? -43.186 6.972 30.829 1.00 39.22 183 ARG A O 1
#

Secondary structure (DSSP, 8-state):
-PPPHHHHHHHTTSS-HHHHHHHHHTTTS-HHHHHHHTTSS-HHHHHHHHHHHHHHHTTSSS------HHHHHHHHHHHHHHHHHHHHHHHHHHHHHHHHHHHHHHHHHHTEEETHHHHHHHHHHHHHHHHHHT---------TT-EEEHHHHHHHHHHHHHHHHHIIIIISPPHHHHHHH--

Sequence (183 aa):
MAKNLGEILLEQGIIGRDALDRALQIQSRRLGDILIEEHLADPVAIAQALKFQALTKTGRRSTRLMVDVATLDEILVRLETIEDQVAADARRAVPFLSSLVSLRQAIEMMLLEPVETLFARARLIALQAGGEAGKKLELVCEGGGMVVDRALIDELSDMILHLVRNSVDHGLEDGTVRTHSVR

pLDDT: mean 81.77, std 14.88, range [39.22, 97.38]

Foldseek 3Di:
DQDDLLRLCCVVVLADPVRSVVLVVVPPDDSLVVCVVVVSHDPVSSVVSVVVSVVSVVVPDDPPPPDDPVVVVVVVVVVVVVVVVVVVVVVVVVVVVVVVVVVVVVVQVVQWDFQLVLVVVLQVLLVVLCVVVVHDDDDDDPRRRDIDGPVVSVVCSVVSSVVSSCCNVPVDDDPVVVVVVPD

Radius of gyration: 50.54 Å; chains: 1; bounding box: 80×53×124 Å